Protein AF-A0A518GHZ6-F1 (afdb_monomer_lite)

pLDDT: mean 86.71, std 13.03, range [49.19, 98.44]

Structure (mmCIF, N/CA/C/O backbone):
data_AF-A0A518GHZ6-F1
#
_entry.id   AF-A0A518GHZ6-F1
#
loop_
_atom_site.group_PDB
_atom_site.id
_atom_site.type_symbol
_atom_site.label_atom_id
_atom_site.label_alt_id
_atom_site.label_comp_id
_atom_site.label_asym_id
_atom_site.label_entity_id
_atom_site.label_seq_id
_atom_site.pdbx_PDB_ins_code
_atom_site.Cartn_x
_atom_site.Cartn_y
_atom_site.Cartn_z
_atom_site.occupancy
_atom_site.B_iso_or_equiv
_atom_site.auth_seq_id
_atom_site.auth_comp_id
_atom_site.auth_asym_id
_atom_site.auth_atom_id
_atom_site.pdbx_PDB_model_num
ATOM 1 N N . MET A 1 1 ? -3.170 19.459 30.848 1.00 49.19 1 MET A N 1
ATOM 2 C CA . MET A 1 1 ? -3.896 19.002 29.647 1.00 49.19 1 MET A CA 1
ATOM 3 C C . MET A 1 1 ? -3.058 17.895 29.061 1.00 49.19 1 MET A C 1
ATOM 5 O O . MET A 1 1 ? -1.861 18.103 28.934 1.00 49.19 1 MET A O 1
ATOM 9 N N . ASP A 1 2 ? -3.648 16.728 28.830 1.00 52.88 2 ASP A N 1
ATOM 10 C CA . ASP A 1 2 ? -2.918 15.554 28.358 1.00 52.88 2 ASP A CA 1
ATOM 11 C C . ASP A 1 2 ? -2.348 15.813 26.959 1.00 52.88 2 ASP A C 1
ATOM 13 O O . ASP A 1 2 ? -3.077 15.939 25.979 1.00 52.88 2 ASP A O 1
ATOM 17 N N . GLU A 1 3 ? -1.026 15.934 26.889 1.00 69.06 3 GLU A N 1
ATOM 18 C CA . GLU A 1 3 ? -0.243 16.213 25.683 1.00 69.06 3 GLU A CA 1
ATOM 19 C C . GLU A 1 3 ? 0.028 14.946 24.854 1.00 69.06 3 GLU A C 1
ATOM 21 O O . GLU A 1 3 ? 1.065 14.818 24.216 1.00 69.06 3 GLU A O 1
ATOM 26 N N . TYR A 1 4 ? -0.885 13.979 24.855 1.00 75.94 4 TYR A N 1
ATOM 27 C CA . TYR A 1 4 ? -0.670 12.708 24.164 1.00 75.94 4 TYR A CA 1
ATOM 28 C C . TYR A 1 4 ? -1.271 12.730 22.757 1.00 75.94 4 TYR A C 1
ATOM 30 O O . TYR A 1 4 ? -2.396 13.190 22.559 1.00 75.94 4 TYR A O 1
ATOM 38 N N . ARG A 1 5 ? -0.531 12.202 21.773 1.00 85.25 5 ARG A N 1
ATOM 39 C CA . ARG A 1 5 ? -1.075 11.872 20.445 1.00 85.25 5 ARG A CA 1
ATOM 40 C C . ARG A 1 5 ? -1.530 10.415 20.451 1.00 85.25 5 ARG A C 1
ATOM 42 O O . ARG A 1 5 ? -0.774 9.539 20.868 1.00 85.25 5 ARG A O 1
ATOM 49 N N . GLU A 1 6 ? -2.745 10.162 19.980 1.00 89.12 6 GLU A N 1
ATOM 50 C CA . GLU A 1 6 ? -3.266 8.811 19.751 1.00 89.12 6 GLU A CA 1
ATOM 51 C C . GLU A 1 6 ? -2.987 8.370 18.306 1.00 89.12 6 GLU A C 1
ATOM 53 O O . GLU A 1 6 ? -2.987 9.195 17.391 1.00 89.12 6 GLU A O 1
ATOM 58 N N . SER A 1 7 ? -2.724 7.077 18.113 1.00 90.94 7 SER A N 1
ATOM 59 C CA . SER A 1 7 ? -2.719 6.430 16.798 1.00 90.94 7 SER A CA 1
ATOM 60 C C . SER A 1 7 ? -3.420 5.084 16.879 1.00 90.94 7 SER A C 1
ATOM 62 O O . SER A 1 7 ? -3.123 4.270 17.763 1.00 90.94 7 SER A O 1
ATOM 64 N N . TYR A 1 8 ? -4.314 4.844 15.925 1.00 93.75 8 TYR A N 1
ATOM 65 C CA . TYR A 1 8 ? -4.994 3.561 15.769 1.00 93.75 8 TYR A CA 1
ATOM 66 C C . TYR A 1 8 ? -4.276 2.616 14.800 1.00 93.75 8 TYR A C 1
ATOM 68 O O . TYR A 1 8 ? -4.577 1.425 14.808 1.00 93.75 8 TYR A O 1
ATOM 76 N N . CYS A 1 9 ? -3.291 3.106 14.038 1.00 91.25 9 CYS A N 1
ATOM 77 C CA . CYS A 1 9 ? -2.502 2.289 13.117 1.00 91.25 9 CYS A CA 1
ATOM 78 C C . CYS A 1 9 ? -1.802 1.131 13.845 1.00 91.25 9 CYS A C 1
ATOM 80 O O . CYS A 1 9 ? -2.100 -0.021 13.564 1.00 91.25 9 CYS A O 1
ATOM 82 N N . VAL A 1 10 ? -0.949 1.394 14.845 1.00 89.25 10 VAL A N 1
ATOM 83 C CA . VAL A 1 10 ? -0.201 0.313 15.525 1.00 89.25 10 VAL A CA 1
ATOM 84 C C . VAL A 1 10 ? -1.118 -0.753 16.146 1.00 89.25 10 VAL A C 1
ATOM 86 O O . VAL A 1 10 ? -0.912 -1.924 15.844 1.00 89.25 10 VAL A O 1
ATOM 89 N N . PRO A 1 11 ? -2.157 -0.411 16.933 1.00 90.50 11 PRO A N 1
ATOM 90 C CA . PRO A 1 11 ? -3.075 -1.424 17.454 1.00 90.50 11 PRO A CA 1
ATOM 91 C C . PRO A 1 11 ? -3.819 -2.210 16.367 1.00 90.50 11 PRO A C 1
ATOM 93 O O . PRO A 1 11 ? -4.070 -3.398 16.547 1.00 90.50 11 PRO A O 1
ATOM 96 N N . PHE A 1 12 ? -4.145 -1.584 15.231 1.00 89.69 12 PHE A N 1
ATOM 97 C CA . PHE A 1 12 ? -4.711 -2.284 14.077 1.00 89.69 12 PHE A CA 1
ATOM 98 C C . PHE A 1 12 ? -3.703 -3.269 13.463 1.00 89.69 12 PHE A C 1
ATOM 100 O O . PHE A 1 12 ? -4.050 -4.420 13.204 1.00 89.69 12 PHE A O 1
ATOM 107 N N . LEU A 1 13 ? -2.445 -2.856 13.274 1.00 87.06 13 LEU A N 1
ATOM 108 C CA . LEU A 1 13 ? -1.376 -3.734 12.787 1.00 87.06 13 LEU A CA 1
ATOM 109 C C . LEU A 1 13 ? -1.137 -4.911 13.751 1.00 87.06 13 LEU A C 1
ATOM 111 O O . LEU A 1 13 ? -0.979 -6.047 13.307 1.00 87.06 13 LEU A O 1
ATOM 115 N N . ASP A 1 14 ? -1.158 -4.668 15.062 1.00 83.00 14 ASP A N 1
ATOM 116 C CA . ASP A 1 14 ? -1.006 -5.696 16.102 1.00 83.00 14 ASP A CA 1
ATOM 117 C C . ASP A 1 14 ? -2.197 -6.669 16.112 1.00 83.00 14 ASP A C 1
ATOM 119 O O . ASP A 1 14 ? -2.021 -7.885 16.201 1.00 83.00 14 ASP A O 1
ATOM 123 N N . PHE A 1 15 ? -3.418 -6.150 15.952 1.00 83.62 15 PHE A N 1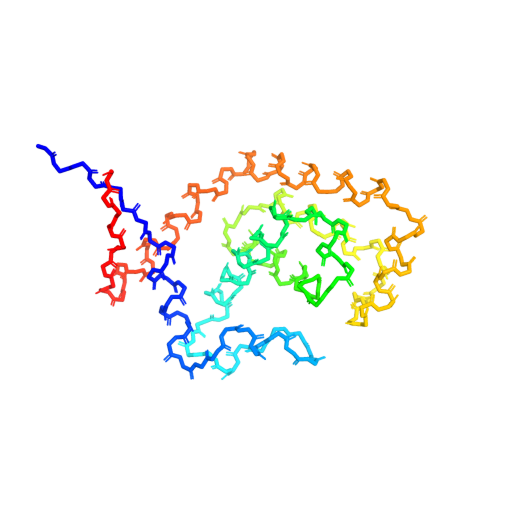
ATOM 124 C CA . PHE A 1 15 ? -4.635 -6.953 15.817 1.00 83.62 15 PHE A CA 1
ATOM 125 C C . PHE A 1 15 ? -4.559 -7.919 14.634 1.00 83.62 15 PHE A C 1
ATOM 127 O O . PHE A 1 15 ? -4.903 -9.094 14.769 1.00 83.62 15 PHE A O 1
ATOM 134 N N . VAL A 1 16 ? -4.083 -7.432 13.486 1.00 81.81 16 VAL A N 1
ATOM 135 C CA . VAL A 1 16 ? -3.915 -8.246 12.280 1.00 81.81 16 VAL A CA 1
ATOM 136 C C . VAL A 1 16 ? -2.719 -9.201 12.423 1.00 81.81 16 VAL A C 1
ATOM 138 O O . VAL A 1 16 ? -2.788 -10.332 11.959 1.00 81.81 16 VAL A O 1
ATOM 141 N N . SER A 1 17 ? -1.638 -8.811 13.102 1.00 73.94 17 SER A N 1
ATOM 142 C CA . SER A 1 17 ? -0.401 -9.611 13.192 1.00 73.94 17 SER A CA 1
ATOM 143 C C . SER A 1 17 ? -0.346 -10.630 14.337 1.00 73.94 17 SER A C 1
ATOM 145 O O . SER A 1 17 ? 0.556 -11.467 14.350 1.00 73.94 17 SER A O 1
ATOM 147 N N . GLY A 1 18 ? -1.301 -10.621 15.274 1.00 67.69 18 GLY A N 1
ATOM 148 C CA . GLY A 1 18 ? -1.302 -11.423 16.509 1.00 67.69 18 GLY A CA 1
ATOM 149 C C . GLY A 1 18 ? -1.238 -12.959 16.381 1.00 67.69 18 GLY A C 1
ATOM 150 O O . GLY A 1 18 ? -1.437 -13.650 17.380 1.00 67.69 18 GLY A O 1
ATOM 151 N N . THR A 1 19 ? -0.973 -13.521 15.197 1.00 51.81 19 THR A N 1
ATOM 152 C CA . THR A 1 19 ? -0.874 -14.969 14.957 1.00 51.81 19 THR A CA 1
ATOM 153 C C . THR A 1 19 ? 0.449 -15.479 14.373 1.00 51.81 19 THR A C 1
ATOM 155 O O . THR A 1 19 ? 0.616 -16.694 14.408 1.00 51.81 19 THR A O 1
ATOM 158 N N . GLN A 1 20 ? 1.378 -14.635 13.889 1.00 55.00 20 GLN A N 1
ATOM 159 C CA . GLN A 1 20 ? 2.780 -14.954 13.507 1.00 55.00 20 GLN A CA 1
ATOM 160 C C . GLN A 1 20 ? 3.420 -13.778 12.737 1.00 55.00 20 GLN A C 1
ATOM 162 O O . GLN A 1 20 ? 2.723 -12.836 12.369 1.00 55.00 20 GLN A O 1
ATOM 167 N N . ASP A 1 21 ? 4.740 -13.843 12.509 1.00 54.50 21 ASP A N 1
ATOM 168 C CA . ASP A 1 21 ? 5.558 -12.775 11.915 1.00 54.50 21 ASP A CA 1
ATOM 169 C C . ASP A 1 21 ? 4.967 -12.210 10.609 1.00 54.50 21 ASP A C 1
ATOM 171 O O . ASP A 1 21 ? 4.798 -12.900 9.598 1.00 54.50 21 ASP A O 1
ATOM 175 N N . ALA A 1 22 ? 4.682 -10.909 10.649 1.00 52.94 22 ALA A N 1
ATOM 176 C CA . ALA A 1 22 ? 4.189 -10.104 9.545 1.00 52.94 22 ALA A CA 1
ATOM 177 C C . ALA A 1 22 ? 5.121 -10.099 8.333 1.00 52.94 22 ALA A C 1
ATOM 179 O O . ALA A 1 22 ? 4.668 -9.890 7.214 1.00 52.94 22 ALA A O 1
ATOM 180 N N . HIS A 1 23 ? 6.419 -10.293 8.545 1.00 51.31 23 HIS A N 1
ATOM 181 C CA . HIS A 1 23 ? 7.415 -10.249 7.482 1.00 51.31 23 HIS A CA 1
ATOM 182 C C . HIS A 1 23 ? 7.472 -11.564 6.687 1.00 51.31 23 HIS A C 1
ATOM 184 O O . HIS A 1 23 ? 7.801 -11.556 5.497 1.00 51.31 23 HIS A O 1
ATOM 190 N N . ASP A 1 24 ? 7.064 -12.680 7.297 1.00 52.56 24 ASP A N 1
ATOM 191 C CA . ASP A 1 24 ? 7.064 -14.005 6.668 1.00 52.56 24 ASP A CA 1
ATOM 192 C C . ASP A 1 24 ? 5.847 -14.248 5.764 1.00 52.56 24 ASP A C 1
ATOM 194 O O . ASP A 1 24 ? 5.883 -15.129 4.899 1.00 52.56 24 ASP A O 1
ATOM 198 N N . CYS A 1 25 ? 4.764 -13.469 5.903 1.00 54.91 25 CYS A N 1
ATOM 199 C CA . CYS A 1 25 ? 3.578 -13.600 5.044 1.00 54.91 25 CYS A CA 1
ATOM 200 C C . CYS A 1 25 ? 3.781 -13.065 3.611 1.00 54.91 25 CYS A C 1
ATOM 202 O O . CYS A 1 25 ? 2.858 -13.132 2.802 1.00 54.91 25 CYS A O 1
ATOM 204 N N . TRP A 1 26 ? 4.993 -12.583 3.300 1.00 63.38 26 TRP A N 1
ATOM 205 C CA . TRP A 1 26 ? 5.396 -11.967 2.029 1.00 63.38 26 TRP A CA 1
ATOM 206 C C . TRP A 1 26 ? 6.260 -12.905 1.172 1.00 63.38 26 TRP A C 1
ATOM 208 O O . TRP A 1 26 ? 6.659 -12.546 0.059 1.00 63.38 26 TRP A O 1
ATOM 218 N N . GLN A 1 27 ? 6.603 -14.094 1.686 1.00 56.50 27 GLN A N 1
ATOM 219 C CA . GLN A 1 27 ? 7.616 -14.944 1.070 1.00 56.50 27 GLN A CA 1
ATOM 220 C C . GLN A 1 27 ? 7.035 -16.032 0.153 1.00 56.50 27 GLN A C 1
ATOM 222 O O . GLN A 1 27 ? 6.103 -16.758 0.487 1.00 56.50 27 GLN A O 1
ATOM 227 N N . VAL A 1 28 ? 7.685 -16.140 -1.010 1.00 54.06 28 VAL A N 1
ATOM 228 C CA . VAL A 1 28 ? 7.496 -17.085 -2.127 1.00 54.06 28 VAL A CA 1
ATOM 229 C C . VAL A 1 28 ? 6.297 -16.809 -3.053 1.00 54.06 28 VAL A C 1
ATOM 231 O O . VAL A 1 28 ? 6.552 -16.591 -4.235 1.00 54.06 28 VAL A O 1
ATOM 234 N N . ASP A 1 29 ? 5.057 -16.674 -2.564 1.00 56.25 29 ASP A N 1
ATOM 235 C CA . ASP A 1 29 ? 3.858 -16.572 -3.441 1.00 56.25 29 ASP A CA 1
ATOM 236 C C . ASP A 1 29 ? 3.091 -15.229 -3.383 1.00 56.25 29 ASP A C 1
ATOM 238 O O . ASP A 1 29 ? 2.044 -15.054 -4.017 1.00 56.25 29 ASP A O 1
ATOM 242 N N . GLY A 1 30 ? 3.641 -14.228 -2.692 1.00 57.25 30 GLY A N 1
ATOM 243 C CA . GLY A 1 30 ? 2.970 -12.951 -2.423 1.00 57.25 30 GLY A CA 1
ATOM 244 C C . GLY A 1 30 ? 2.276 -12.963 -1.063 1.00 57.25 30 GLY A C 1
ATOM 245 O O . GLY A 1 30 ? 2.711 -13.674 -0.164 1.00 57.25 30 GLY A O 1
ATOM 246 N N . PHE A 1 31 ? 1.233 -12.149 -0.898 1.00 65.44 31 PHE A N 1
ATOM 247 C CA . PHE A 1 31 ? 0.530 -12.021 0.377 1.00 65.44 31 PHE A CA 1
ATOM 248 C C . PHE A 1 31 ? -0.368 -13.246 0.657 1.00 65.44 31 PHE A C 1
ATOM 250 O O . PHE A 1 31 ? -1.282 -13.526 -0.124 1.00 65.44 31 PHE A O 1
ATOM 257 N N . TRP A 1 32 ? -0.161 -13.941 1.787 1.00 66.38 32 TRP A N 1
ATOM 258 C CA . TRP A 1 32 ? -0.993 -15.083 2.212 1.00 66.38 32 TRP A CA 1
ATOM 259 C C . TRP A 1 32 ? -1.928 -14.754 3.393 1.00 66.38 32 TRP A C 1
ATOM 261 O O . TRP A 1 32 ? -1.476 -14.755 4.542 1.00 66.38 32 TRP A O 1
ATOM 271 N N . PRO A 1 33 ? -3.240 -14.543 3.154 1.00 60.94 33 PRO A N 1
ATOM 272 C CA . PRO A 1 33 ? -4.196 -14.187 4.207 1.00 60.94 33 PRO A CA 1
ATOM 273 C C . PRO A 1 33 ? -4.434 -15.295 5.237 1.00 60.94 33 PRO A C 1
ATOM 275 O O . PRO A 1 33 ? -4.648 -14.980 6.398 1.00 60.94 33 PRO A O 1
ATOM 278 N N . ASP A 1 34 ? -4.331 -16.574 4.866 1.00 62.69 34 ASP A N 1
ATOM 279 C CA . ASP A 1 34 ? -4.682 -17.697 5.754 1.00 62.69 34 ASP A CA 1
ATOM 280 C C . ASP A 1 34 ? -3.754 -17.851 6.977 1.00 62.69 34 ASP A C 1
ATOM 282 O O . ASP A 1 34 ? -4.097 -18.540 7.937 1.00 62.69 34 ASP A O 1
ATOM 286 N N . ARG A 1 35 ? -2.578 -17.203 6.971 1.00 63.94 35 ARG A N 1
ATOM 287 C CA . ARG A 1 35 ? -1.653 -17.158 8.125 1.00 63.94 35 ARG A CA 1
ATOM 288 C C . ARG A 1 35 ? -2.074 -16.142 9.189 1.00 63.94 35 ARG A C 1
ATOM 290 O O . ARG A 1 35 ? -1.496 -16.091 10.276 1.00 63.94 35 ARG A O 1
ATOM 297 N N . VAL A 1 36 ? -3.076 -15.332 8.870 1.00 63.81 36 VAL A N 1
ATOM 298 C CA . VAL A 1 36 ? -3.548 -14.219 9.673 1.00 63.81 36 VAL A CA 1
ATOM 299 C C . VAL A 1 36 ? -5.025 -14.409 9.973 1.00 63.81 36 VAL A C 1
ATOM 301 O O . VAL A 1 36 ? -5.849 -14.605 9.085 1.00 63.81 36 VAL A O 1
ATOM 304 N N . LYS A 1 37 ? -5.394 -14.318 11.250 1.00 70.38 37 LYS A N 1
ATOM 305 C CA . LYS A 1 37 ? -6.798 -14.405 11.664 1.00 70.38 37 LYS A CA 1
ATOM 306 C C . LYS A 1 37 ? -7.512 -13.056 11.492 1.00 70.38 37 LYS A C 1
ATOM 308 O O . LYS A 1 37 ? -7.984 -12.475 12.465 1.00 70.38 37 LYS A O 1
ATOM 313 N N . ALA A 1 38 ? -7.612 -12.570 10.256 1.00 75.94 38 ALA A N 1
ATOM 314 C CA . ALA A 1 38 ? -8.323 -11.339 9.913 1.00 75.94 38 ALA A CA 1
ATOM 315 C C . ALA A 1 38 ? -9.121 -11.487 8.609 1.00 75.94 38 ALA A C 1
ATOM 317 O O . ALA A 1 38 ? -8.919 -12.421 7.834 1.00 75.94 38 ALA A O 1
ATOM 318 N N . SER A 1 39 ? -10.054 -10.562 8.364 1.00 83.81 39 SER A N 1
ATOM 319 C CA . SER A 1 39 ? -10.717 -10.475 7.062 1.00 83.81 39 SER A CA 1
ATOM 320 C C . SER A 1 39 ? -9.705 -10.089 5.979 1.00 83.81 39 SER A C 1
ATOM 322 O O . SER A 1 39 ? -8.720 -9.397 6.255 1.00 83.81 39 SER A O 1
ATOM 324 N N . LEU A 1 40 ? -9.970 -10.495 4.734 1.00 83.56 40 LEU A N 1
ATOM 325 C CA . LEU A 1 40 ? -9.138 -10.117 3.590 1.00 83.56 40 LEU A CA 1
ATOM 326 C C . LEU A 1 40 ? -9.005 -8.589 3.465 1.00 83.56 40 LEU A C 1
ATOM 328 O O . LEU A 1 40 ? -7.931 -8.097 3.143 1.00 83.56 40 LEU A O 1
ATOM 332 N N . ASP A 1 41 ? -10.057 -7.832 3.772 1.00 89.00 41 ASP A N 1
ATOM 333 C CA . ASP A 1 41 ? -10.030 -6.370 3.696 1.00 89.00 41 ASP A CA 1
ATOM 334 C C . ASP A 1 41 ? -9.069 -5.755 4.725 1.00 89.00 41 ASP A C 1
ATOM 336 O O . ASP A 1 41 ? -8.286 -4.871 4.379 1.00 89.00 41 ASP A O 1
ATOM 340 N N . HIS A 1 42 ? -9.056 -6.241 5.974 1.00 88.69 42 HIS A N 1
ATOM 341 C CA . HIS A 1 42 ? -8.091 -5.778 6.985 1.00 88.69 42 HIS A CA 1
ATOM 342 C C . HIS A 1 42 ? -6.658 -6.067 6.557 1.00 88.69 42 HIS A C 1
ATOM 344 O O . HIS A 1 42 ? -5.790 -5.203 6.625 1.00 88.69 42 HIS A O 1
ATOM 350 N N . VAL A 1 43 ? -6.447 -7.270 6.049 1.00 84.38 43 VAL A N 1
ATOM 351 C CA . VAL A 1 43 ? -5.189 -7.730 5.481 1.00 84.38 43 VAL A CA 1
ATOM 352 C C . VAL A 1 43 ? -4.697 -6.828 4.337 1.00 84.38 43 VAL A C 1
ATOM 354 O O . VAL A 1 43 ? -3.514 -6.507 4.269 1.00 84.38 43 VAL A O 1
ATOM 357 N N . LEU A 1 44 ? -5.587 -6.414 3.433 1.00 88.94 44 LEU A N 1
ATOM 358 C CA . LEU A 1 44 ? -5.222 -5.594 2.280 1.00 88.94 44 LEU A CA 1
ATOM 359 C C . LEU A 1 44 ? -4.823 -4.187 2.716 1.00 88.94 44 LEU A C 1
ATOM 361 O O . LEU A 1 44 ? -3.829 -3.658 2.229 1.00 88.94 44 LEU A O 1
ATOM 365 N N . VAL A 1 45 ? -5.560 -3.604 3.664 1.00 92.19 45 VAL A N 1
ATOM 366 C CA . VAL A 1 45 ? -5.209 -2.299 4.239 1.00 92.19 45 VAL A CA 1
ATOM 367 C C . VAL A 1 45 ? -3.896 -2.382 5.025 1.00 92.19 45 VAL A C 1
ATOM 369 O O . VAL A 1 45 ? -3.040 -1.510 4.901 1.00 92.19 45 VAL A O 1
ATOM 372 N N . TRP A 1 46 ? -3.686 -3.466 5.768 1.00 87.75 46 TRP A N 1
ATOM 373 C CA . TRP A 1 46 ? -2.424 -3.736 6.447 1.00 87.75 46 TRP A CA 1
ATOM 374 C C . TRP A 1 46 ? -1.233 -3.800 5.480 1.00 87.75 46 TRP A C 1
ATOM 376 O O . TRP A 1 46 ? -0.215 -3.138 5.695 1.00 87.75 46 TRP A O 1
ATOM 386 N N . GLY A 1 47 ? -1.375 -4.556 4.388 1.00 85.88 47 GLY A N 1
ATOM 387 C CA . GLY A 1 47 ? -0.371 -4.633 3.329 1.00 85.88 47 GLY A CA 1
ATOM 388 C C . GLY A 1 47 ? -0.093 -3.273 2.683 1.00 85.88 47 GLY A C 1
ATOM 389 O O . GLY A 1 47 ? 1.063 -2.973 2.382 1.00 85.88 47 GLY A O 1
ATOM 390 N N . THR A 1 48 ? -1.118 -2.425 2.530 1.00 92.12 48 THR A N 1
ATOM 391 C CA . THR A 1 48 ? -0.960 -1.038 2.070 1.00 92.12 48 THR A CA 1
ATOM 392 C C . THR A 1 48 ? -0.049 -0.232 2.996 1.00 92.12 48 THR A C 1
ATOM 394 O O . THR A 1 48 ? 0.911 0.349 2.500 1.00 92.12 48 THR A O 1
ATOM 397 N N . GLU A 1 49 ? -0.261 -0.241 4.314 1.00 90.25 49 GLU A N 1
ATOM 398 C CA . GLU A 1 49 ? 0.581 0.521 5.259 1.00 90.25 49 GLU A CA 1
ATOM 399 C C . GLU A 1 49 ? 2.042 0.066 5.282 1.00 90.25 49 GLU A C 1
ATOM 401 O O . GLU A 1 49 ? 2.973 0.880 5.260 1.00 90.25 49 GLU A O 1
ATOM 406 N N . ILE A 1 50 ? 2.269 -1.250 5.271 1.00 84.81 50 ILE A N 1
ATOM 407 C CA . ILE A 1 50 ? 3.634 -1.776 5.196 1.00 84.81 50 ILE A CA 1
ATOM 408 C C . ILE A 1 50 ? 4.272 -1.376 3.857 1.00 84.81 50 ILE A C 1
ATOM 410 O O . ILE A 1 50 ? 5.407 -0.897 3.830 1.00 84.81 50 ILE A O 1
ATOM 414 N N . GLY A 1 51 ? 3.548 -1.527 2.742 1.00 87.25 51 GLY A N 1
ATOM 415 C CA . GLY A 1 51 ? 4.026 -1.140 1.413 1.00 87.25 51 GLY A CA 1
ATOM 416 C C . GLY A 1 51 ? 4.396 0.343 1.330 1.00 87.25 51 GLY A C 1
ATOM 417 O O . GLY A 1 51 ? 5.467 0.685 0.825 1.00 87.25 51 GLY A O 1
ATOM 418 N N . LEU A 1 52 ? 3.563 1.216 1.899 1.00 90.50 52 LEU A N 1
ATOM 419 C CA . LEU A 1 52 ? 3.813 2.655 1.980 1.00 90.50 52 LEU A CA 1
ATOM 420 C C . LEU A 1 52 ? 5.040 2.994 2.824 1.00 90.50 52 LEU A C 1
ATOM 422 O O . LEU A 1 52 ? 5.788 3.897 2.461 1.00 90.50 52 LEU A O 1
ATOM 426 N N . THR A 1 53 ? 5.313 2.239 3.889 1.00 86.75 53 THR A N 1
ATOM 427 C CA . THR A 1 53 ? 6.539 2.413 4.684 1.00 86.75 53 THR A CA 1
ATOM 428 C C . THR A 1 53 ? 7.794 2.171 3.837 1.00 86.75 53 THR A C 1
ATOM 430 O O . THR A 1 53 ? 8.749 2.947 3.901 1.00 86.75 53 THR A O 1
ATOM 433 N N . TYR A 1 54 ? 7.798 1.136 2.990 1.00 84.56 54 TYR A N 1
ATOM 434 C CA . TYR A 1 54 ? 8.910 0.895 2.062 1.00 84.56 54 TYR A CA 1
ATOM 435 C C . TYR A 1 54 ? 9.012 1.976 0.981 1.00 84.56 54 TYR A C 1
ATOM 437 O O . TYR A 1 54 ? 10.115 2.441 0.689 1.00 84.56 54 TYR A O 1
ATOM 445 N N . LEU A 1 55 ? 7.876 2.404 0.422 1.00 87.88 55 LEU A N 1
ATOM 446 C CA . LEU A 1 55 ? 7.825 3.494 -0.555 1.00 87.88 55 LEU A CA 1
ATOM 447 C C . LEU A 1 55 ? 8.355 4.809 0.026 1.00 87.88 55 LEU A C 1
ATOM 449 O O . LEU A 1 55 ? 9.073 5.525 -0.663 1.00 87.88 55 LEU A O 1
ATOM 453 N N . ASN A 1 56 ? 8.056 5.111 1.289 1.00 87.00 56 ASN A N 1
ATOM 454 C CA . ASN A 1 56 ? 8.536 6.317 1.960 1.00 87.00 56 ASN A CA 1
ATOM 455 C C . ASN A 1 56 ? 10.057 6.289 2.198 1.00 87.00 56 ASN A C 1
ATOM 457 O O . ASN A 1 56 ? 10.719 7.317 2.111 1.00 87.00 56 ASN A O 1
ATOM 461 N N . ASN A 1 57 ? 10.624 5.108 2.463 1.00 83.06 57 ASN A N 1
ATOM 462 C CA . ASN A 1 57 ? 12.051 4.962 2.762 1.00 83.06 57 ASN A CA 1
ATOM 463 C C . ASN A 1 57 ? 12.950 4.878 1.517 1.00 83.06 57 ASN A C 1
ATOM 465 O O . ASN A 1 57 ? 14.129 5.209 1.610 1.00 83.06 57 ASN A O 1
ATOM 469 N N . GLY A 1 58 ? 12.435 4.405 0.376 1.00 84.56 58 GLY A N 1
ATOM 470 C CA . GLY A 1 58 ? 13.255 4.142 -0.818 1.00 84.56 58 GLY A CA 1
ATOM 471 C C . GLY A 1 58 ? 12.663 4.599 -2.153 1.00 84.56 58 GLY A C 1
ATOM 472 O O . GLY A 1 58 ? 13.309 4.446 -3.189 1.00 84.56 58 GLY A O 1
ATOM 473 N N . GLY A 1 59 ? 11.448 5.144 -2.160 1.00 91.62 59 GLY A N 1
ATOM 474 C CA . GLY A 1 59 ? 10.729 5.489 -3.383 1.00 91.62 59 GLY A CA 1
ATOM 475 C C . GLY A 1 59 ? 1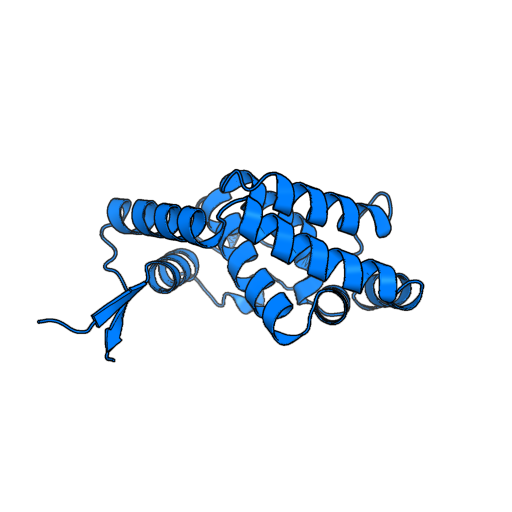0.205 4.270 -4.152 1.00 91.62 59 GLY A C 1
ATOM 476 O O . GLY A 1 59 ? 10.453 3.111 -3.808 1.00 91.62 59 GLY A O 1
ATOM 477 N N . MET A 1 60 ? 9.462 4.544 -5.228 1.00 94.00 60 MET A N 1
ATOM 478 C CA . MET A 1 60 ? 8.831 3.519 -6.072 1.00 94.00 60 MET A CA 1
ATOM 479 C C . MET A 1 60 ? 9.856 2.608 -6.761 1.00 94.00 60 MET A C 1
ATOM 481 O O . MET A 1 60 ? 9.637 1.401 -6.838 1.00 94.00 60 MET A O 1
ATOM 485 N N . ASN A 1 61 ? 10.996 3.160 -7.189 1.00 91.50 61 ASN A N 1
ATOM 486 C CA . ASN A 1 61 ? 12.071 2.397 -7.825 1.00 91.50 61 ASN A CA 1
ATOM 487 C C . ASN A 1 61 ? 12.628 1.311 -6.904 1.00 91.50 61 ASN A C 1
ATOM 489 O O . ASN A 1 61 ? 12.577 0.131 -7.251 1.00 91.50 61 ASN A O 1
ATOM 493 N N . ALA A 1 62 ? 13.098 1.689 -5.712 1.00 89.00 62 ALA A N 1
ATOM 494 C CA . ALA A 1 62 ? 13.633 0.718 -4.765 1.00 89.00 62 ALA A CA 1
ATOM 495 C C . ALA A 1 62 ? 12.548 -0.275 -4.334 1.00 89.00 62 ALA A C 1
ATOM 497 O O . ALA A 1 62 ? 12.780 -1.481 -4.340 1.00 89.00 62 ALA A O 1
ATOM 498 N N . TYR A 1 63 ? 11.341 0.212 -4.030 1.00 90.88 63 TYR A N 1
ATOM 499 C CA . TYR A 1 63 ? 10.219 -0.644 -3.653 1.00 90.88 63 TYR A CA 1
ATOM 500 C C . TYR A 1 63 ? 9.982 -1.765 -4.675 1.00 90.88 63 TYR A C 1
ATOM 502 O O . TYR A 1 63 ? 9.939 -2.933 -4.298 1.00 90.88 63 TYR A O 1
ATOM 510 N N . LEU A 1 64 ? 9.901 -1.440 -5.968 1.00 92.44 64 LEU A N 1
ATOM 511 C CA . LEU A 1 64 ? 9.602 -2.409 -7.026 1.00 92.44 64 LEU A CA 1
ATOM 512 C C . LEU A 1 64 ? 10.716 -3.435 -7.273 1.00 92.44 64 LEU A C 1
ATOM 514 O O . LEU A 1 64 ? 10.412 -4.562 -7.673 1.00 92.44 64 LEU A O 1
ATOM 518 N N . GLN A 1 65 ? 11.974 -3.077 -7.017 1.00 89.44 65 GLN A N 1
ATOM 519 C CA . GLN A 1 65 ? 13.133 -3.947 -7.244 1.00 89.44 65 GLN A CA 1
ATOM 520 C C . GLN A 1 65 ? 13.334 -4.998 -6.142 1.00 89.44 65 GLN A C 1
ATOM 522 O O . GLN A 1 65 ? 13.971 -6.021 -6.381 1.00 89.44 65 GLN A O 1
ATOM 527 N N . PHE A 1 66 ? 12.766 -4.793 -4.950 1.00 82.81 66 PHE A N 1
ATOM 528 C CA . PHE A 1 66 ? 12.919 -5.708 -3.816 1.00 82.81 66 PHE A CA 1
ATOM 529 C C . PHE A 1 66 ? 11.652 -6.521 -3.529 1.00 82.81 66 PHE A C 1
ATOM 531 O O . PHE A 1 66 ? 10.618 -6.384 -4.192 1.00 82.81 66 PHE A O 1
ATOM 538 N N . ILE A 1 67 ? 11.737 -7.391 -2.517 1.00 79.12 67 ILE A N 1
ATOM 539 C CA . ILE A 1 67 ? 10.647 -8.271 -2.079 1.00 79.12 67 ILE A CA 1
ATOM 540 C C . ILE A 1 67 ? 9.360 -7.504 -1.743 1.00 79.12 67 ILE A C 1
ATOM 542 O O . ILE A 1 67 ? 8.267 -7.994 -2.024 1.00 79.12 67 ILE A O 1
ATOM 546 N N . SER A 1 68 ? 9.474 -6.281 -1.217 1.00 79.50 68 SER A N 1
ATOM 547 C CA . SER A 1 68 ? 8.333 -5.423 -0.886 1.00 79.50 68 SER A CA 1
ATOM 548 C C . SER A 1 68 ? 7.486 -5.089 -2.118 1.00 79.50 68 SER A C 1
ATOM 550 O O . SER A 1 68 ? 6.258 -5.133 -2.040 1.00 79.50 68 SER A O 1
ATOM 552 N N . GLY A 1 69 ? 8.112 -4.882 -3.279 1.00 85.88 69 GLY A N 1
ATOM 553 C CA . GLY A 1 69 ? 7.457 -4.577 -4.552 1.00 85.88 69 GLY A CA 1
ATOM 554 C C . GLY A 1 69 ? 6.485 -5.641 -5.048 1.00 85.88 69 GLY A C 1
ATOM 555 O O . GLY A 1 69 ? 5.573 -5.329 -5.814 1.00 85.88 69 GLY A O 1
ATOM 556 N N . ARG A 1 70 ? 6.610 -6.887 -4.568 1.00 86.44 70 ARG A N 1
ATOM 557 C CA . ARG A 1 70 ? 5.672 -7.983 -4.874 1.00 86.44 70 ARG A CA 1
ATOM 558 C C . ARG A 1 70 ? 4.240 -7.666 -4.459 1.00 86.44 70 ARG A C 1
ATOM 560 O O . ARG A 1 70 ? 3.330 -8.279 -5.009 1.00 86.44 70 ARG A O 1
ATOM 567 N N . THR A 1 71 ? 4.069 -6.744 -3.512 1.00 84.31 71 THR A N 1
ATOM 568 C CA . THR A 1 71 ? 2.781 -6.400 -2.902 1.00 84.31 71 THR A CA 1
ATOM 569 C C . THR A 1 71 ? 2.048 -5.255 -3.585 1.00 84.31 71 THR A C 1
ATOM 571 O O . THR A 1 71 ? 0.950 -4.912 -3.159 1.00 84.31 71 THR A O 1
ATOM 574 N N . LEU A 1 72 ? 2.594 -4.655 -4.650 1.00 91.62 72 LEU A N 1
ATOM 575 C CA . LEU A 1 72 ? 1.924 -3.537 -5.322 1.00 91.62 72 LEU A CA 1
ATOM 576 C C . LEU A 1 72 ? 0.470 -3.860 -5.750 1.00 91.62 72 LEU A C 1
ATOM 578 O O . LEU A 1 72 ? -0.397 -2.989 -5.609 1.00 91.62 72 LEU A O 1
ATOM 582 N N . PRO A 1 73 ? 0.142 -5.078 -6.236 1.00 91.56 73 PRO A N 1
ATOM 583 C CA . PRO A 1 73 ? -1.245 -5.468 -6.495 1.00 91.56 73 PRO A CA 1
ATOM 584 C C . PRO A 1 73 ? -2.140 -5.438 -5.250 1.00 91.56 73 PRO A C 1
ATOM 586 O O . PRO A 1 73 ? -3.288 -4.998 -5.324 1.00 91.56 73 PRO A O 1
ATOM 589 N N . GLU A 1 74 ? -1.634 -5.889 -4.110 1.00 89.75 74 GLU A N 1
ATOM 590 C CA . GLU A 1 74 ? -2.326 -5.892 -2.827 1.00 89.75 74 GLU A CA 1
ATOM 591 C C . GLU A 1 74 ? -2.478 -4.468 -2.277 1.00 89.75 74 GLU A C 1
ATOM 593 O O . GLU A 1 74 ? -3.587 -4.091 -1.905 1.00 89.75 74 GLU A O 1
ATOM 598 N N . VAL A 1 75 ? -1.436 -3.635 -2.372 1.00 92.81 75 VAL A N 1
ATOM 599 C CA . VAL A 1 75 ? -1.482 -2.195 -2.060 1.00 92.81 75 VAL A CA 1
ATOM 600 C C . VAL A 1 75 ? -2.581 -1.502 -2.877 1.00 92.81 75 VAL A C 1
ATOM 602 O O . VAL A 1 75 ? -3.406 -0.764 -2.334 1.00 92.81 75 VAL A O 1
ATOM 605 N N . SER A 1 76 ? -2.663 -1.796 -4.181 1.00 95.75 76 SER A N 1
ATOM 606 C CA . SER A 1 76 ? -3.717 -1.284 -5.071 1.00 95.75 76 SER A CA 1
ATOM 607 C C . SER A 1 76 ? -5.124 -1.689 -4.613 1.00 95.75 76 SER A C 1
ATOM 609 O O . SER A 1 76 ? -6.081 -0.913 -4.723 1.00 95.75 76 SER A O 1
ATOM 611 N N . ARG A 1 77 ? -5.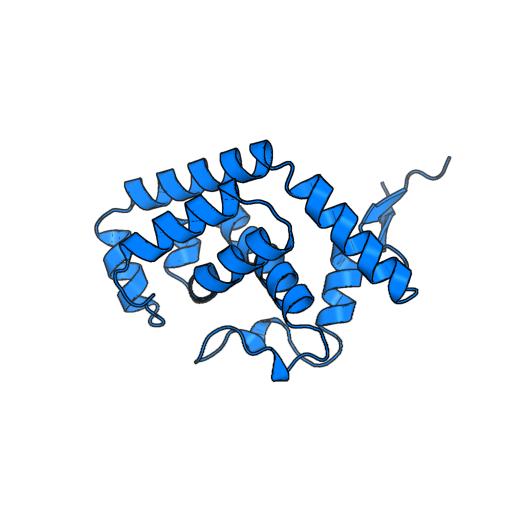282 -2.914 -4.107 1.00 95.00 77 ARG A N 1
ATOM 612 C CA . ARG A 1 77 ? -6.560 -3.403 -3.579 1.00 95.00 77 ARG A CA 1
ATOM 613 C C . ARG A 1 77 ? -6.891 -2.780 -2.224 1.00 95.00 77 ARG A C 1
ATOM 615 O O . ARG A 1 77 ? -8.048 -2.415 -2.042 1.00 95.00 77 ARG A O 1
ATOM 622 N N . GLY A 1 78 ? -5.915 -2.577 -1.340 1.00 95.69 78 GLY A N 1
ATOM 623 C CA . GLY A 1 78 ? -6.113 -1.891 -0.060 1.00 95.69 78 GLY A CA 1
ATOM 624 C C . GLY A 1 78 ? -6.562 -0.439 -0.235 1.00 95.69 78 GLY A C 1
ATOM 625 O O . GLY A 1 78 ? -7.538 -0.028 0.389 1.00 95.69 78 GLY A O 1
ATOM 626 N N . PHE A 1 79 ? -6.005 0.295 -1.207 1.00 98.25 79 PHE A N 1
ATOM 627 C CA . PHE A 1 79 ? -6.569 1.595 -1.608 1.00 98.25 79 PHE A CA 1
ATOM 628 C C . PHE A 1 79 ? -8.025 1.488 -2.085 1.00 98.25 79 PHE A C 1
ATOM 630 O O . PHE A 1 79 ? -8.828 2.384 -1.843 1.00 98.25 79 PHE A O 1
ATOM 637 N N . GLY A 1 80 ? -8.395 0.383 -2.736 1.00 98.00 80 GLY A N 1
ATOM 638 C CA . GLY A 1 80 ? -9.779 0.101 -3.118 1.00 98.00 80 GLY A CA 1
ATOM 639 C C . GLY A 1 80 ? -10.712 -0.098 -1.922 1.00 98.00 80 GLY A C 1
ATOM 640 O O . GLY A 1 80 ? -11.813 0.449 -1.931 1.00 98.00 80 GLY A O 1
ATOM 641 N N . VAL A 1 81 ? -10.266 -0.828 -0.894 1.00 96.94 81 VAL A N 1
ATOM 642 C CA . VAL A 1 81 ? -11.002 -1.013 0.373 1.00 96.94 81 VAL A CA 1
ATOM 643 C C . VAL A 1 81 ? -11.245 0.339 1.048 1.00 96.94 81 VAL A C 1
ATOM 645 O O . VAL A 1 81 ? -12.366 0.638 1.456 1.00 96.94 81 VAL A O 1
ATOM 648 N N . LEU A 1 82 ? -10.222 1.195 1.072 1.00 97.88 82 LEU A N 1
ATOM 649 C CA . LEU A 1 82 ? -10.294 2.552 1.618 1.00 97.88 82 LEU A CA 1
ATOM 650 C C . LEU A 1 82 ? -11.017 3.551 0.696 1.00 97.88 82 LEU A C 1
ATOM 652 O O . LEU A 1 82 ? -11.233 4.693 1.078 1.00 97.88 82 LEU A O 1
ATOM 656 N N . LYS A 1 83 ? -11.431 3.142 -0.511 1.00 97.81 83 LYS A N 1
ATOM 657 C CA . LYS A 1 83 ? -12.034 4.018 -1.536 1.00 97.81 83 LYS A CA 1
ATOM 658 C C . LYS A 1 83 ? -11.121 5.173 -1.992 1.00 97.81 83 LYS A C 1
ATOM 660 O O . LYS A 1 83 ? -11.604 6.148 -2.565 1.00 97.81 83 LYS A O 1
ATOM 665 N N . CYS A 1 84 ? -9.807 5.038 -1.825 1.00 98.31 84 CYS A N 1
ATOM 666 C CA . CYS A 1 84 ? -8.790 5.942 -2.371 1.00 98.31 84 CYS A CA 1
ATOM 667 C C . CYS A 1 84 ? -8.548 5.600 -3.849 1.00 98.31 84 CYS A C 1
ATOM 669 O O . CYS A 1 84 ? -7.569 4.950 -4.238 1.00 98.31 84 CYS A O 1
ATOM 671 N N . PHE A 1 85 ? -9.530 5.936 -4.689 1.00 97.75 85 PHE A N 1
ATOM 672 C CA . PHE A 1 85 ? -9.560 5.473 -6.071 1.00 97.75 85 PHE A CA 1
ATOM 673 C C . PHE A 1 85 ? -8.451 6.067 -6.937 1.00 97.75 85 PHE A C 1
ATOM 675 O O . PHE A 1 85 ? -8.008 5.377 -7.856 1.00 97.75 85 PHE A O 1
ATOM 682 N N . ARG A 1 86 ? -7.978 7.293 -6.676 1.00 98.44 86 ARG A N 1
ATOM 683 C CA . ARG A 1 86 ? -6.881 7.877 -7.458 1.00 98.44 86 ARG A CA 1
ATOM 684 C C . ARG A 1 86 ? -5.584 7.148 -7.150 1.00 98.44 86 ARG A C 1
ATOM 686 O O . ARG A 1 86 ? -4.936 6.688 -8.087 1.00 98.44 86 ARG A O 1
ATOM 693 N N . SER A 1 87 ? -5.267 6.933 -5.871 1.00 98.31 87 SER A N 1
ATOM 694 C CA . SER A 1 87 ? -4.092 6.147 -5.465 1.00 98.31 87 SER A CA 1
ATOM 695 C C . SER A 1 87 ? -4.142 4.737 -6.053 1.00 98.31 87 SER A C 1
ATOM 697 O O . SER A 1 87 ? -3.168 4.253 -6.633 1.00 98.31 87 SER A O 1
ATOM 699 N N . GLN A 1 88 ? -5.322 4.107 -6.024 1.00 98.31 88 GLN A N 1
ATOM 700 C CA . GLN A 1 88 ? -5.530 2.816 -6.671 1.00 98.31 88 GLN A CA 1
ATOM 701 C C . GLN A 1 88 ? -5.228 2.853 -8.181 1.00 98.31 88 GLN A C 1
ATOM 703 O O . GLN A 1 88 ? -4.645 1.892 -8.696 1.00 98.31 88 GLN A O 1
ATOM 708 N N . GLN A 1 89 ? -5.643 3.900 -8.908 1.00 98.31 89 GLN A N 1
ATOM 709 C CA . GLN A 1 89 ? -5.382 4.009 -10.349 1.00 98.31 89 GLN A CA 1
ATOM 710 C C . GLN A 1 89 ? -3.894 4.141 -10.655 1.00 98.31 89 GLN A C 1
ATOM 712 O O . GLN A 1 89 ? -3.437 3.496 -11.599 1.00 98.31 89 GLN A O 1
ATOM 717 N N . VAL A 1 90 ? -3.140 4.893 -9.848 1.00 98.19 90 VAL A N 1
ATOM 718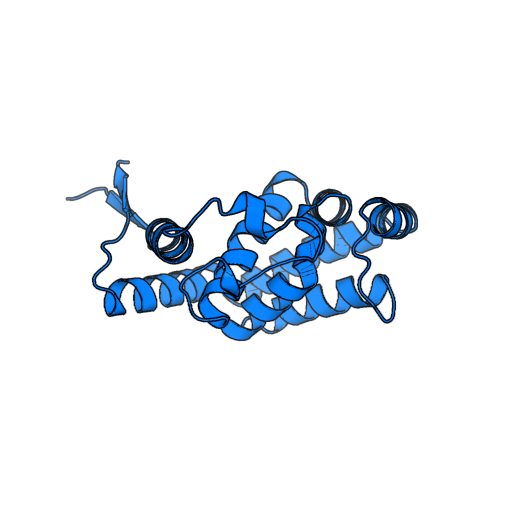 C CA . VAL A 1 90 ? -1.684 4.991 -10.014 1.00 98.19 90 VAL A CA 1
ATOM 719 C C . VAL A 1 90 ? -1.052 3.611 -9.864 1.00 98.19 90 VAL A C 1
ATOM 721 O O . VAL A 1 90 ? -0.364 3.157 -10.774 1.00 98.19 90 VAL A O 1
ATOM 724 N N . CYS A 1 91 ? -1.389 2.857 -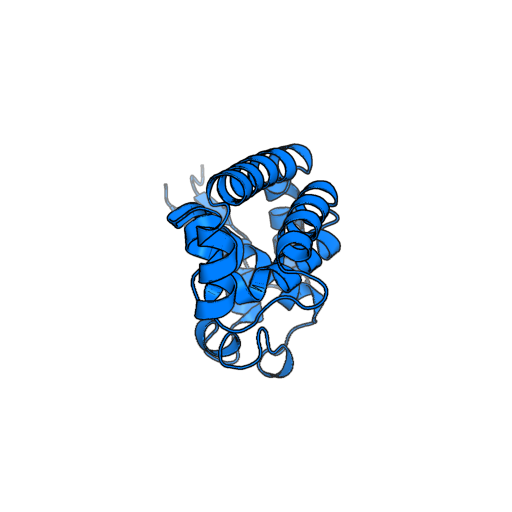8.811 1.00 97.31 91 CYS A N 1
ATOM 725 C CA . CYS A 1 91 ? -0.885 1.488 -8.666 1.00 97.31 91 CYS A CA 1
ATOM 726 C C . CYS A 1 91 ? -1.263 0.600 -9.865 1.00 97.31 91 CYS A C 1
ATOM 728 O O . CYS A 1 91 ? -0.421 -0.136 -10.374 1.00 97.31 91 CYS A O 1
ATOM 730 N N . LYS A 1 92 ? -2.507 0.678 -10.363 1.00 97.19 92 LYS A N 1
ATOM 731 C CA . LYS A 1 92 ? -2.952 -0.088 -11.546 1.00 97.19 92 LYS A CA 1
ATOM 732 C C . LYS A 1 92 ? -2.168 0.289 -12.805 1.00 97.19 92 LYS A C 1
ATOM 734 O O . LYS A 1 92 ? -1.823 -0.599 -13.584 1.00 97.19 92 LYS A O 1
ATOM 739 N N . LYS A 1 93 ? -1.893 1.578 -13.013 1.00 96.31 93 LYS A N 1
ATOM 740 C CA . LYS A 1 93 ? -1.057 2.089 -14.109 1.00 96.31 93 LYS A CA 1
ATOM 741 C C . LYS A 1 93 ? 0.368 1.541 -13.998 1.00 96.31 93 LYS A C 1
ATOM 743 O O . LYS A 1 93 ? 0.871 0.988 -14.974 1.00 96.31 93 LYS A O 1
ATOM 748 N N . THR A 1 94 ? 0.975 1.602 -12.816 1.00 96.31 94 THR A N 1
ATOM 749 C CA . THR A 1 94 ? 2.315 1.058 -12.556 1.00 96.31 94 THR A CA 1
ATOM 750 C C . THR A 1 94 ? 2.373 -0.448 -12.809 1.00 96.31 94 THR A C 1
ATOM 752 O O . THR A 1 94 ? 3.246 -0.912 -13.535 1.00 96.31 94 THR A O 1
ATOM 755 N N . ILE A 1 95 ? 1.401 -1.217 -12.304 1.00 95.81 95 ILE A N 1
ATOM 756 C CA . ILE A 1 95 ? 1.312 -2.675 -12.504 1.00 95.81 95 ILE A CA 1
ATOM 757 C C . ILE A 1 95 ? 1.257 -3.031 -13.995 1.00 95.81 95 ILE A C 1
ATOM 759 O O . ILE A 1 95 ? 1.950 -3.947 -14.431 1.00 95.81 95 ILE A O 1
ATOM 763 N N . ARG A 1 96 ? 0.480 -2.288 -14.796 1.00 95.12 96 ARG A N 1
ATOM 764 C CA . ARG A 1 96 ? 0.357 -2.524 -16.246 1.00 95.12 96 ARG A CA 1
ATOM 765 C C . ARG A 1 96 ? 1.676 -2.351 -17.001 1.00 95.12 96 ARG A C 1
ATOM 767 O O . ARG A 1 96 ? 1.819 -2.948 -18.066 1.00 95.12 96 ARG A O 1
ATOM 774 N N . ARG A 1 97 ? 2.641 -1.587 -16.469 1.00 94.56 97 ARG A N 1
ATOM 775 C CA . ARG A 1 97 ? 3.969 -1.425 -17.087 1.00 94.56 97 ARG A CA 1
ATOM 776 C C . ARG A 1 97 ? 4.735 -2.746 -17.166 1.00 94.56 97 ARG A C 1
ATOM 778 O O . ARG A 1 97 ? 5.529 -2.921 -18.083 1.00 94.56 97 ARG A O 1
ATOM 785 N N . PHE A 1 98 ? 4.441 -3.685 -16.267 1.00 93.44 98 PHE A N 1
ATOM 786 C CA . PHE A 1 98 ? 5.062 -5.007 -16.232 1.00 93.44 98 PHE A CA 1
ATOM 787 C C . PHE A 1 98 ? 4.360 -6.056 -17.117 1.00 93.44 98 PHE A C 1
ATOM 789 O O . PHE A 1 98 ? 4.807 -7.198 -17.183 1.00 93.44 98 PHE A O 1
ATOM 796 N N . GLY A 1 99 ? 3.276 -5.692 -17.812 1.00 89.88 99 GLY A N 1
ATOM 797 C CA . GLY A 1 99 ? 2.551 -6.578 -18.726 1.00 89.88 99 GLY A CA 1
ATOM 798 C C . GLY A 1 99 ? 1.275 -7.188 -18.137 1.00 89.88 99 GLY A C 1
ATOM 799 O O . GLY A 1 99 ? 0.645 -6.624 -17.244 1.00 89.88 99 GLY A O 1
ATOM 800 N N . ALA A 1 100 ? 0.847 -8.327 -18.696 1.00 84.31 100 ALA A N 1
ATOM 801 C CA . ALA A 1 10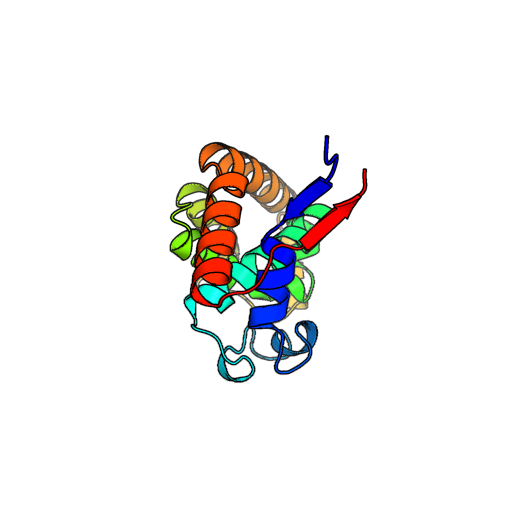0 ? -0.425 -8.974 -18.346 1.00 84.31 100 ALA A CA 1
ATOM 802 C C . ALA A 1 100 ? -0.422 -9.602 -16.942 1.00 84.31 100 ALA A C 1
ATOM 804 O O . ALA A 1 100 ? -1.452 -9.608 -16.268 1.00 84.31 100 ALA A O 1
ATOM 805 N N . THR A 1 101 ? 0.737 -10.096 -16.502 1.00 86.06 101 THR A N 1
ATOM 806 C CA . THR A 1 101 ? 0.940 -10.693 -15.181 1.00 86.06 101 THR A CA 1
ATOM 807 C C . THR A 1 101 ? 2.034 -9.922 -14.464 1.00 86.06 101 THR A C 1
ATOM 809 O O . THR A 1 101 ? 3.119 -9.743 -15.009 1.00 86.06 101 THR A O 1
ATOM 812 N N . PHE A 1 102 ? 1.760 -9.476 -13.238 1.00 89.69 102 PHE A N 1
ATOM 813 C CA . PHE A 1 102 ? 2.751 -8.768 -12.434 1.00 89.69 102 PHE A CA 1
ATOM 814 C C . PHE A 1 102 ? 3.875 -9.732 -11.989 1.00 89.69 102 PHE A C 1
ATOM 816 O O . PHE A 1 102 ? 3.564 -10.740 -11.344 1.00 89.69 102 PHE A O 1
ATOM 823 N N . PRO A 1 103 ? 5.158 -9.465 -12.308 1.00 88.12 103 PRO A N 1
ATOM 824 C CA . PRO A 1 103 ? 6.250 -10.400 -12.057 1.00 88.12 103 PRO A CA 1
ATOM 825 C C . PRO A 1 103 ? 6.513 -10.605 -10.566 1.00 88.12 103 PRO A C 1
ATOM 827 O O . PRO A 1 103 ? 6.644 -9.650 -9.794 1.00 88.12 103 PRO A O 1
ATOM 830 N N . ARG A 1 104 ? 6.644 -11.867 -10.150 1.00 82.06 104 ARG A N 1
ATOM 831 C CA . ARG A 1 104 ? 6.988 -12.225 -8.762 1.00 82.06 104 ARG A CA 1
ATOM 832 C C . ARG A 1 104 ? 8.498 -12.260 -8.524 1.00 82.06 104 ARG A C 1
ATOM 834 O O . ARG A 1 104 ? 8.926 -11.992 -7.402 1.00 82.06 104 ARG A O 1
ATOM 841 N N . SER A 1 105 ? 9.297 -12.498 -9.563 1.00 87.25 105 SER A N 1
ATOM 842 C CA . SER A 1 105 ? 10.759 -12.459 -9.486 1.00 87.25 105 SER A CA 1
ATOM 843 C C . SER A 1 105 ? 11.271 -11.029 -9.316 1.00 87.25 105 SER A C 1
ATOM 845 O O . SER A 1 105 ? 10.893 -10.129 -10.066 1.00 87.25 105 SER A O 1
ATOM 847 N N . ASP A 1 106 ? 12.153 -10.832 -8.336 1.00 88.69 106 ASP A N 1
ATOM 848 C CA . ASP A 1 106 ? 12.804 -9.542 -8.088 1.00 88.69 106 ASP A CA 1
ATOM 849 C C . ASP A 1 106 ? 13.665 -9.140 -9.295 1.00 88.69 106 ASP A C 1
ATOM 851 O O . ASP A 1 106 ? 13.612 -7.995 -9.725 1.00 88.69 106 ASP A O 1
ATOM 855 N N . ALA A 1 107 ? 14.354 -10.102 -9.922 1.00 91.31 107 ALA A N 1
ATOM 856 C CA . ALA A 1 107 ? 15.165 -9.863 -11.116 1.00 91.31 107 ALA A CA 1
ATOM 857 C C . ALA A 1 107 ? 14.321 -9.447 -12.334 1.00 91.31 107 ALA A C 1
ATOM 859 O O . ALA A 1 107 ? 14.719 -8.564 -13.087 1.00 91.31 107 ALA A O 1
ATOM 860 N N . GLU A 1 108 ? 13.141 -10.049 -12.522 1.00 92.06 108 GLU A N 1
ATOM 861 C CA . GLU A 1 108 ? 12.240 -9.670 -13.620 1.00 92.06 108 GLU A CA 1
ATOM 862 C C . GLU A 1 108 ? 11.677 -8.263 -13.415 1.00 92.06 108 GLU A C 1
ATOM 864 O O . GLU A 1 108 ? 11.630 -7.477 -14.360 1.00 92.06 108 GLU A O 1
ATOM 869 N N . ARG A 1 109 ? 11.275 -7.916 -12.182 1.00 93.00 109 ARG A N 1
ATOM 870 C CA . ARG A 1 109 ? 10.826 -6.550 -11.892 1.00 93.00 109 ARG A CA 1
ATOM 871 C C . ARG A 1 109 ? 11.963 -5.550 -12.035 1.00 93.00 109 ARG A C 1
ATOM 873 O O . ARG A 1 109 ? 11.747 -4.505 -12.641 1.00 93.00 109 ARG A O 1
ATOM 880 N N . ALA A 1 110 ? 13.149 -5.874 -11.525 1.00 93.56 110 ALA A N 1
ATOM 881 C CA . ALA A 1 110 ? 14.315 -5.010 -11.628 1.00 93.56 110 ALA A CA 1
ATOM 882 C C . ALA A 1 110 ? 14.664 -4.704 -13.083 1.00 93.56 110 ALA A C 1
ATOM 884 O O . ALA A 1 110 ? 14.775 -3.535 -13.423 1.00 93.56 110 ALA A O 1
ATOM 885 N N . ALA A 1 111 ? 14.680 -5.707 -13.966 1.00 94.56 111 ALA A N 1
ATOM 886 C CA . ALA A 1 111 ? 14.930 -5.491 -15.390 1.00 94.56 111 ALA A CA 1
ATOM 887 C C . ALA A 1 111 ? 13.915 -4.531 -16.045 1.00 94.56 111 ALA A C 1
ATOM 889 O O . ALA A 1 111 ? 14.286 -3.705 -16.878 1.00 94.56 111 ALA A O 1
ATOM 890 N N . VAL A 1 112 ? 12.631 -4.609 -15.667 1.00 95.06 112 VAL A N 1
ATOM 891 C CA . VAL A 1 112 ? 11.609 -3.672 -16.166 1.00 95.06 112 VAL A CA 1
ATOM 892 C C . VAL A 1 112 ? 11.831 -2.268 -15.600 1.00 95.06 112 VAL A C 1
ATOM 894 O O . VAL A 1 112 ? 11.759 -1.301 -16.355 1.00 95.06 112 VAL A O 1
ATOM 897 N N . VAL A 1 113 ? 12.128 -2.143 -14.303 1.00 95.31 113 VAL A N 1
ATOM 898 C CA . VAL A 1 113 ? 12.392 -0.845 -13.660 1.00 95.31 113 VAL A CA 1
ATOM 899 C C . VAL A 1 113 ? 13.638 -0.178 -14.240 1.00 95.31 113 VAL A C 1
ATOM 901 O O . VAL A 1 113 ? 13.592 0.992 -14.595 1.00 95.31 113 VAL A O 1
ATOM 904 N N . GLU A 1 114 ? 14.725 -0.926 -14.413 1.00 95.50 114 GLU A N 1
ATOM 905 C CA . GLU A 1 114 ? 15.982 -0.450 -15.000 1.00 95.50 114 GLU A CA 1
ATOM 906 C C . GLU A 1 114 ? 15.832 -0.017 -16.464 1.00 95.50 114 GLU A C 1
ATOM 908 O O . GLU A 1 114 ? 16.591 0.828 -16.933 1.00 95.50 114 GLU A O 1
ATOM 913 N N . SER A 1 115 ? 14.847 -0.562 -17.187 1.00 95.75 115 SER A N 1
ATOM 914 C CA . SER A 1 115 ? 14.572 -0.156 -18.569 1.00 95.75 115 SER A CA 1
ATOM 915 C C . SER A 1 115 ? 13.921 1.226 -18.694 1.00 95.75 115 SER A C 1
ATOM 917 O O . SER A 1 115 ? 13.957 1.805 -19.779 1.00 95.75 115 SER A O 1
ATOM 919 N N . ASP A 1 116 ? 13.314 1.740 -17.617 1.00 95.06 116 ASP A N 1
ATOM 920 C CA . ASP A 1 116 ? 12.582 3.013 -17.603 1.00 95.06 116 ASP A CA 1
ATOM 921 C C . ASP A 1 116 ? 12.467 3.595 -16.172 1.00 95.06 116 ASP A C 1
ATOM 923 O O . ASP A 1 116 ? 11.368 3.681 -15.614 1.00 95.06 116 ASP A O 1
ATOM 927 N N . PRO A 1 117 ? 13.596 3.938 -15.522 1.00 94.56 117 PRO A N 1
ATOM 928 C CA . PRO A 1 117 ? 13.609 4.333 -14.111 1.00 94.56 117 PRO A CA 1
ATOM 929 C C . PRO A 1 117 ? 12.858 5.646 -13.849 1.00 94.56 117 PRO A C 1
ATOM 931 O O . PRO A 1 117 ? 12.241 5.790 -12.789 1.00 94.56 117 PRO A O 1
ATOM 934 N N . ASP A 1 118 ? 12.867 6.565 -14.818 1.00 96.44 118 ASP A N 1
ATOM 935 C CA . ASP A 1 118 ? 12.198 7.866 -14.727 1.00 96.44 118 ASP A CA 1
ATOM 936 C C . ASP A 1 118 ? 10.673 7.689 -14.654 1.00 96.44 118 ASP A C 1
ATOM 938 O O . ASP A 1 118 ? 10.019 8.278 -13.795 1.00 96.44 118 ASP A O 1
ATOM 942 N N . TYR A 1 119 ? 10.093 6.793 -15.466 1.00 96.38 119 TYR A N 1
ATOM 943 C CA . TYR A 1 119 ? 8.658 6.483 -15.416 1.00 96.38 119 TYR A CA 1
ATOM 944 C C . TYR A 1 119 ? 8.208 6.009 -14.029 1.00 96.38 119 TYR A C 1
ATOM 946 O O . TYR A 1 119 ? 7.125 6.357 -13.548 1.00 96.38 119 TYR A O 1
ATOM 954 N N . PHE A 1 120 ? 9.011 5.169 -13.380 1.00 96.25 120 PHE A N 1
ATOM 955 C CA . PHE A 1 120 ? 8.669 4.626 -12.070 1.00 96.25 120 PHE A CA 1
ATOM 956 C C . PHE A 1 120 ? 8.868 5.654 -10.953 1.00 96.25 120 PHE A C 1
ATOM 958 O O . PHE A 1 120 ? 8.073 5.669 -10.009 1.00 96.25 120 PHE A O 1
ATOM 965 N N . GLU A 1 121 ? 9.844 6.553 -11.074 1.00 95.38 121 GLU A N 1
ATOM 966 C CA . GLU A 1 121 ? 9.977 7.714 -10.190 1.00 95.38 121 GLU A CA 1
ATOM 967 C C . GLU A 1 121 ? 8.774 8.665 -10.315 1.00 95.38 121 GLU A C 1
ATOM 969 O O . GLU A 1 121 ? 8.177 9.050 -9.302 1.00 95.38 121 GLU A O 1
ATOM 974 N N . GLU A 1 122 ? 8.334 8.950 -11.544 1.00 96.69 122 GLU A N 1
ATOM 975 C CA . GLU A 1 122 ? 7.113 9.716 -11.815 1.00 96.69 122 GLU A CA 1
ATOM 976 C C . GLU A 1 122 ? 5.878 9.044 -11.208 1.00 96.69 122 GLU A C 1
ATOM 978 O O . GLU A 1 122 ? 5.081 9.706 -10.544 1.00 96.69 122 GLU A O 1
ATOM 983 N N . CYS A 1 123 ? 5.734 7.721 -11.352 1.00 97.12 123 CYS A N 1
ATOM 984 C CA . CYS A 1 123 ? 4.646 6.972 -10.718 1.00 97.12 123 CYS A CA 1
ATOM 985 C C . CYS A 1 123 ? 4.683 7.074 -9.185 1.00 97.12 123 CYS A C 1
ATOM 987 O O . CYS A 1 123 ? 3.632 7.074 -8.544 1.00 97.12 123 CYS A O 1
ATOM 989 N N . GLY A 1 124 ? 5.876 7.146 -8.586 1.00 96.19 124 GLY A N 1
ATOM 990 C CA . GLY A 1 124 ? 6.038 7.394 -7.154 1.00 96.19 124 GLY A CA 1
ATOM 991 C C . GLY A 1 124 ? 5.504 8.766 -6.747 1.00 96.19 124 GLY A C 1
ATOM 992 O O . GLY A 1 124 ? 4.718 8.865 -5.807 1.00 96.19 124 GLY A O 1
ATOM 993 N N . SER A 1 125 ? 5.873 9.809 -7.489 1.00 96.62 125 SER A N 1
ATOM 994 C CA . SER A 1 125 ? 5.385 11.176 -7.255 1.00 96.62 125 SER A CA 1
ATOM 995 C C . SER A 1 125 ? 3.869 11.285 -7.454 1.00 96.62 125 SER A C 1
ATOM 997 O O . SER A 1 125 ? 3.161 11.808 -6.592 1.00 96.62 125 SER A O 1
ATOM 999 N N . GLU A 1 126 ? 3.352 10.705 -8.541 1.00 97.75 126 GLU A N 1
ATOM 1000 C CA . GLU A 1 126 ? 1.921 10.657 -8.852 1.00 97.75 126 GLU A CA 1
ATOM 1001 C C . GLU A 1 126 ? 1.128 9.938 -7.752 1.00 97.75 126 GLU A C 1
ATOM 1003 O O . GLU A 1 126 ? 0.028 10.366 -7.402 1.00 97.75 126 GLU A O 1
ATOM 1008 N N . LEU A 1 127 ? 1.687 8.873 -7.162 1.00 97.94 127 LEU A N 1
ATOM 1009 C CA . LEU A 1 127 ? 1.043 8.152 -6.066 1.00 97.94 127 LEU A CA 1
ATOM 1010 C C . LEU A 1 127 ? 0.886 9.042 -4.829 1.00 97.94 127 LEU A C 1
ATOM 1012 O O . LEU A 1 127 ? -0.198 9.068 -4.245 1.00 97.94 127 LEU A O 1
ATOM 1016 N N . TRP A 1 128 ? 1.923 9.790 -4.448 1.00 96.38 128 TRP A N 1
ATOM 1017 C CA . TRP A 1 128 ? 1.860 10.686 -3.291 1.00 96.38 128 TRP A CA 1
ATOM 1018 C C . TRP A 1 128 ? 0.859 11.820 -3.487 1.00 96.38 128 TRP A C 1
ATOM 1020 O O . TRP A 1 128 ? 0.095 12.138 -2.574 1.00 96.38 128 TRP A O 1
ATOM 1030 N N . ASP A 1 129 ? 0.813 12.405 -4.679 1.00 97.94 129 ASP A N 1
ATOM 1031 C CA . ASP A 1 129 ? -0.165 13.445 -4.987 1.00 97.94 129 ASP A CA 1
ATOM 1032 C C . ASP A 1 129 ? -1.591 12.887 -5.039 1.00 97.94 129 ASP A C 1
ATOM 1034 O O . ASP A 1 129 ? -2.523 13.518 -4.533 1.00 97.94 129 ASP A O 1
ATOM 1038 N N . ALA A 1 130 ? -1.767 11.667 -5.550 1.00 98.31 130 ALA A N 1
ATOM 1039 C CA . ALA A 1 130 ? -3.045 10.971 -5.506 1.00 98.31 130 ALA A CA 1
ATOM 1040 C C . ALA A 1 130 ? -3.495 10.678 -4.066 1.00 98.31 130 ALA A C 1
ATOM 1042 O O . ALA A 1 130 ? -4.659 10.902 -3.747 1.00 98.31 130 ALA A O 1
ATOM 1043 N N . MET A 1 131 ? -2.586 10.247 -3.185 1.00 97.94 131 MET A N 1
ATOM 1044 C CA . MET A 1 131 ? -2.888 10.004 -1.767 1.00 97.94 131 MET A CA 1
ATOM 1045 C C . MET A 1 131 ? -3.314 11.277 -1.036 1.00 97.94 131 MET A C 1
ATOM 1047 O O . MET A 1 131 ? -4.274 11.242 -0.269 1.00 97.94 131 MET A O 1
ATOM 1051 N N . LYS A 1 132 ? -2.651 12.410 -1.303 1.00 97.56 132 LYS A N 1
ATOM 1052 C CA . LYS A 1 132 ? -3.079 13.716 -0.777 1.00 97.56 132 LYS A CA 1
ATOM 1053 C C . LYS A 1 132 ? -4.468 14.091 -1.293 1.00 97.56 132 LYS A C 1
ATOM 1055 O O . LYS A 1 132 ? -5.310 14.533 -0.521 1.00 97.56 132 LYS A O 1
ATOM 1060 N N . ALA A 1 133 ? -4.719 13.909 -2.590 1.00 97.88 133 ALA A N 1
ATOM 1061 C CA . ALA A 1 133 ? -6.005 14.235 -3.206 1.00 97.88 133 ALA A CA 1
ATOM 1062 C C . ALA A 1 133 ? -7.155 13.330 -2.731 1.00 97.88 133 ALA A C 1
ATOM 1064 O O . ALA A 1 133 ? -8.315 13.752 -2.755 1.00 97.88 133 ALA A O 1
ATOM 1065 N N . ASP A 1 134 ? -6.842 12.097 -2.340 1.00 97.69 134 ASP A N 1
ATOM 1066 C CA . ASP A 1 134 ? -7.784 11.135 -1.771 1.00 97.69 134 ASP A CA 1
ATOM 1067 C C . ASP A 1 134 ? -7.948 11.279 -0.251 1.00 97.69 134 ASP A C 1
ATOM 1069 O O . ASP A 1 134 ? -8.777 10.574 0.312 1.00 97.69 134 ASP A O 1
ATOM 1073 N N . ASP A 1 135 ? -7.207 12.182 0.405 1.00 97.31 135 ASP A N 1
ATOM 1074 C CA . ASP A 1 135 ? -7.186 12.338 1.869 1.00 97.31 135 ASP A CA 1
ATOM 1075 C C . ASP A 1 135 ? -6.888 11.007 2.590 1.00 97.31 135 ASP A C 1
ATOM 1077 O O . ASP A 1 135 ? -7.533 10.619 3.568 1.00 97.31 135 ASP A O 1
ATOM 1081 N N . TYR A 1 136 ? -5.908 10.272 2.048 1.00 97.12 136 TYR A N 1
ATOM 1082 C CA . TYR A 1 136 ? -5.585 8.907 2.459 1.00 97.12 136 TYR A CA 1
ATOM 1083 C C . TYR A 1 136 ? -5.381 8.776 3.969 1.00 97.12 136 TYR A C 1
ATOM 1085 O O . TYR A 1 136 ? -5.974 7.893 4.579 1.00 97.12 136 TYR A O 1
ATOM 1093 N N . GLU A 1 137 ? -4.564 9.645 4.573 1.00 93.88 137 GLU A N 1
ATOM 1094 C CA . GLU A 1 137 ? -4.217 9.550 5.997 1.00 93.88 137 GLU A CA 1
ATOM 1095 C C . GLU A 1 137 ? -5.462 9.634 6.887 1.00 93.88 137 GLU A C 1
ATOM 1097 O O . GLU A 1 137 ? -5.621 8.837 7.812 1.00 93.88 137 GLU A O 1
ATOM 1102 N N . THR A 1 138 ? -6.382 10.550 6.575 1.00 95.56 138 THR A N 1
ATOM 1103 C CA . THR A 1 138 ? -7.636 10.717 7.317 1.00 95.56 138 THR A CA 1
ATOM 1104 C C . THR A 1 138 ? -8.541 9.498 7.164 1.00 95.56 138 THR A C 1
ATOM 1106 O O . THR A 1 138 ? -9.110 9.012 8.144 1.00 95.56 138 THR A O 1
ATOM 1109 N N . ILE A 1 139 ? -8.670 8.979 5.940 1.00 97.50 139 ILE A N 1
ATOM 1110 C CA . ILE A 1 139 ? -9.497 7.804 5.644 1.00 97.50 139 ILE A CA 1
ATOM 1111 C C . ILE A 1 139 ? -8.937 6.552 6.327 1.00 97.50 139 ILE A C 1
ATOM 1113 O O . ILE A 1 139 ? -9.693 5.793 6.940 1.00 97.50 139 ILE A O 1
ATOM 1117 N N . ALA A 1 140 ? -7.626 6.344 6.229 1.00 95.88 140 ALA A N 1
ATOM 1118 C CA . ALA A 1 140 ? -6.924 5.226 6.835 1.00 95.88 140 ALA A CA 1
ATOM 1119 C C . ALA A 1 140 ? -7.068 5.260 8.364 1.00 95.88 140 ALA A C 1
ATOM 1121 O O . ALA A 1 140 ? -7.490 4.268 8.956 1.00 95.88 140 ALA A O 1
ATOM 1122 N N . GLU A 1 141 ? -6.846 6.414 9.004 1.00 94.88 141 GLU A N 1
ATOM 1123 C CA . GLU A 1 141 ? -7.005 6.551 10.458 1.00 94.88 141 GLU A CA 1
ATOM 1124 C C . GLU A 1 141 ? -8.455 6.301 10.906 1.00 94.88 141 GLU A C 1
ATOM 1126 O O . GLU A 1 141 ? -8.689 5.601 11.895 1.00 94.88 141 GLU A O 1
ATOM 1131 N N . ALA A 1 142 ? -9.449 6.803 10.163 1.00 96.31 142 ALA A N 1
ATOM 1132 C CA . ALA A 1 142 ? -10.859 6.533 10.447 1.00 96.31 142 ALA A CA 1
ATOM 1133 C C . ALA A 1 142 ? -11.195 5.036 10.328 1.00 96.31 142 ALA A C 1
ATOM 1135 O O . ALA A 1 142 ? -11.938 4.497 11.156 1.00 96.31 142 ALA A O 1
ATOM 1136 N N . TYR A 1 143 ? -10.623 4.354 9.333 1.00 96.81 143 TYR A N 1
ATOM 1137 C CA . TYR A 1 143 ? -10.751 2.911 9.176 1.00 96.81 143 TYR A CA 1
ATOM 1138 C C . TYR A 1 143 ? -10.124 2.163 10.360 1.00 96.81 143 TYR A C 1
ATOM 1140 O O . TYR A 1 143 ? -10.824 1.376 11.002 1.00 96.81 143 TYR A O 1
ATOM 1148 N N . TYR A 1 144 ? -8.868 2.457 10.720 1.00 95.19 144 TYR A N 1
ATOM 1149 C CA . TYR A 1 144 ? -8.185 1.836 11.864 1.00 95.19 144 TYR A CA 1
ATOM 1150 C C . TYR A 1 144 ? -8.963 2.019 13.153 1.00 95.19 144 TYR A C 1
ATOM 1152 O O . TYR A 1 144 ? -9.207 1.051 13.872 1.00 95.19 144 TYR A O 1
ATOM 1160 N N . LYS A 1 145 ? -9.431 3.243 13.407 1.00 95.75 145 LYS A N 1
ATOM 1161 C CA . LYS A 1 145 ? -10.256 3.545 14.569 1.00 95.75 145 LYS A CA 1
ATOM 1162 C C . LYS A 1 145 ? -11.526 2.701 14.596 1.00 95.75 145 LYS A C 1
ATOM 1164 O O . LYS A 1 145 ? -11.833 2.115 15.627 1.00 95.75 145 LYS A O 1
ATOM 1169 N N . SER A 1 146 ? -12.246 2.603 13.477 1.00 95.44 146 SER A N 1
ATOM 1170 C CA . SER A 1 146 ? -13.498 1.838 13.418 1.00 95.44 146 SER A CA 1
ATOM 1171 C C . SER A 1 146 ? -13.307 0.350 13.734 1.00 95.44 146 SER A C 1
ATOM 1173 O O . SER A 1 146 ? -14.127 -0.241 14.436 1.00 95.44 146 SER A O 1
ATOM 1175 N N . VAL A 1 147 ? -12.204 -0.244 13.266 1.00 92.50 147 VAL A N 1
ATOM 1176 C CA . VAL A 1 147 ? -11.865 -1.648 13.533 1.00 92.50 147 VAL A CA 1
ATOM 1177 C C . VAL A 1 147 ? -11.459 -1.819 14.994 1.00 92.50 147 VAL A C 1
ATOM 1179 O O . VAL A 1 147 ? -11.995 -2.683 15.685 1.00 92.50 147 VAL A O 1
ATOM 1182 N N . CYS A 1 148 ? -10.565 -0.969 15.494 1.00 92.06 148 CYS A N 1
ATOM 1183 C CA . CYS A 1 148 ? -10.131 -1.004 16.887 1.00 92.06 148 CYS A CA 1
ATOM 1184 C C . CYS A 1 148 ? -11.311 -0.838 17.859 1.00 92.06 148 CYS A C 1
ATOM 1186 O O . CYS A 1 148 ? -11.432 -1.625 18.796 1.00 92.06 148 CYS A O 1
ATOM 1188 N N . ASP A 1 149 ? -12.232 0.095 17.597 1.00 94.25 149 ASP A N 1
ATOM 1189 C CA . ASP A 1 149 ? -13.448 0.290 18.397 1.00 94.25 149 ASP A CA 1
ATOM 1190 C C . ASP A 1 149 ? -14.335 -0.968 18.397 1.00 94.25 149 ASP A C 1
ATOM 1192 O O . ASP A 1 149 ? -14.783 -1.415 19.455 1.00 94.25 149 ASP A O 1
ATOM 1196 N N . ALA A 1 150 ? -14.558 -1.579 17.226 1.00 92.62 150 ALA A N 1
ATOM 1197 C CA . ALA A 1 150 ? -15.370 -2.792 17.092 1.00 92.62 150 ALA A CA 1
ATOM 1198 C C . ALA A 1 150 ? -14.783 -4.000 17.845 1.00 92.62 150 ALA A C 1
ATOM 1200 O O . ALA A 1 150 ? -15.525 -4.891 18.263 1.00 92.62 150 ALA A O 1
ATOM 1201 N N . HIS A 1 151 ? -13.463 -4.017 18.039 1.00 89.56 151 HIS A N 1
ATOM 1202 C CA . HIS A 1 151 ? -12.737 -5.072 18.744 1.00 89.56 151 HIS A CA 1
ATOM 1203 C C . HIS A 1 151 ? -12.299 -4.680 20.166 1.00 89.56 151 HIS A C 1
ATOM 1205 O O . HIS A 1 151 ? -11.576 -5.444 20.805 1.00 89.56 151 HIS A O 1
ATOM 1211 N N . ALA A 1 152 ? -12.753 -3.529 20.680 1.00 94.06 152 ALA A N 1
ATOM 1212 C CA . ALA A 1 152 ? -12.380 -2.990 21.991 1.00 94.06 152 ALA A CA 1
ATOM 1213 C C . ALA A 1 152 ? -10.853 -2.880 22.208 1.00 94.06 152 ALA A C 1
ATOM 1215 O O . ALA A 1 152 ? -10.345 -3.108 23.308 1.00 94.06 152 ALA A O 1
ATOM 1216 N N . ILE A 1 153 ? -10.120 -2.527 21.149 1.00 90.69 153 ILE A N 1
ATOM 1217 C CA . ILE A 1 153 ? -8.665 -2.360 21.149 1.00 90.69 153 ILE A CA 1
ATOM 1218 C C . ILE A 1 153 ? -8.348 -0.876 21.382 1.00 90.69 153 ILE A C 1
ATOM 1220 O O . ILE A 1 153 ? -8.761 -0.036 20.581 1.00 90.69 153 ILE A O 1
ATOM 1224 N N . PRO A 1 154 ? -7.633 -0.513 22.461 1.00 92.88 154 PRO A N 1
ATOM 1225 C CA . PRO A 1 154 ? -7.335 0.886 22.747 1.00 92.88 154 PRO A CA 1
ATOM 1226 C C . PRO A 1 154 ? -6.301 1.463 21.761 1.00 92.88 154 PRO A C 1
ATOM 1228 O O . PRO A 1 154 ? -5.412 0.732 21.313 1.00 92.88 154 PRO A O 1
ATOM 1231 N N . PRO A 1 155 ? -6.349 2.777 21.457 1.00 94.06 155 PRO A N 1
ATOM 1232 C CA . PRO A 1 155 ? -5.307 3.432 20.673 1.00 94.06 155 PRO A CA 1
ATOM 1233 C C . PRO A 1 155 ? -3.956 3.385 21.389 1.00 94.06 155 PRO A C 1
ATOM 1235 O O . PRO A 1 155 ? -3.875 3.395 22.623 1.00 94.06 155 PRO A O 1
ATOM 1238 N N . LYS A 1 156 ? -2.870 3.445 20.615 1.00 92.25 156 LYS A N 1
ATOM 1239 C CA . LYS A 1 156 ? -1.537 3.664 21.174 1.00 92.25 156 LYS A CA 1
ATOM 1240 C C . LYS A 1 156 ? -1.348 5.151 21.457 1.00 92.25 156 LYS A C 1
ATOM 1242 O O . LYS A 1 156 ? -1.570 5.983 20.580 1.00 92.25 156 LYS A O 1
ATOM 1247 N N . ARG A 1 157 ? -0.927 5.482 22.680 1.00 90.25 157 ARG A N 1
ATOM 1248 C CA . ARG A 1 157 ? -0.621 6.855 23.107 1.00 90.25 157 ARG A CA 1
ATOM 1249 C C . ARG A 1 157 ? 0.878 7.110 23.057 1.00 90.25 157 ARG A C 1
ATOM 1251 O O . ARG A 1 157 ? 1.653 6.338 23.617 1.00 90.25 157 ARG A O 1
ATOM 1258 N N . TYR A 1 158 ? 1.268 8.209 22.425 1.00 80.56 158 TYR A N 1
ATOM 1259 C CA . TYR A 1 158 ? 2.646 8.690 22.368 1.00 80.56 158 TYR A CA 1
ATOM 1260 C C . TYR A 1 158 ? 2.774 9.939 23.236 1.00 80.56 158 TYR A C 1
ATOM 1262 O O . TYR A 1 158 ? 1.973 10.866 23.090 1.00 80.56 158 TYR A O 1
ATOM 1270 N N . GLY A 1 159 ? 3.749 9.945 24.151 1.00 75.81 159 GLY A N 1
ATOM 1271 C CA . GLY A 1 159 ? 4.134 11.153 24.885 1.00 75.81 159 GLY A CA 1
ATOM 1272 C C . GLY A 1 159 ? 4.785 12.162 23.942 1.00 75.81 159 GLY A C 1
ATOM 1273 O O . GLY A 1 159 ? 5.455 11.752 22.992 1.00 75.81 159 GLY A O 1
ATOM 1274 N N . ARG A 1 160 ? 4.540 13.453 24.179 1.00 59.47 160 ARG A N 1
ATOM 1275 C CA . ARG A 1 160 ? 5.290 14.533 23.529 1.00 59.47 160 ARG A CA 1
ATOM 1276 C C . ARG A 1 160 ? 6.716 14.618 24.048 1.00 59.47 160 ARG A C 1
ATOM 1278 O O . ARG A 1 160 ? 6.921 14.340 25.251 1.00 59.47 160 ARG A O 1
#

Foldseek 3Di:
DAQKDWFLLVLLLCQFCVQHDPVVCLPDPGHDSVSTPDDLLSSLLSLLVVLVVQCVVPNQLVCQLDSNVSCLQSNLVNCVSLVLPQLNVLSVVVQCLLPDDRDNDSVSSNVSCVVPVPVRNVSRVSNVVSCVVSVVVVSSRVVSVVVCVVVVNGTDIDHD

Secondary structure (DSSP, 8-state):
---PEEESHHHHHHHHHTTS-TTGGGSSSS--GGGSSS-HHHHHHHHHHHHHHHHHHHHHHHHHHSGGGGGHHHHHHHHHHTT-HHHHHHHHHHHHTT-SS----HHHHHHHHHHSHHHHHHHHHHHHHHHHHTTHHHHHHHHHHHHHHHTTPPPEEE--

Sequence (160 aa):
MDEYRESYCVPFLDFVSGTQDAHDCWQVDGFWPDRVKASLDHVLVWGTEIGLTYLNNGGMNAYLQFISGRTLPEVSRGFGVLKCFRSQQVCKKTIRRFGATFPRSDAERAAVVESDPDYFEECGSELWDAMKADDYETIAEAYYKSVCDAHAIPPKRYGR

Radius of gyration: 16.23 Å; chains: 1; bounding box: 31×37×48 Å

Organism: NCBI:txid2528019